Protein AF-A0A8S3CRB8-F1 (afdb_monomer_lite)

InterPro domains:
  IPR050851 mRNA Cap 2'-O-Ribose Methyltransferase [PTHR16121] (1-127)

Foldseek 3Di:
DVVLLVVQAPDKDKADDPVHQLQDPDIDIDGHHGDPPCPVVSVVLVVVQVVVQVVQVVPDPPGGDPDDDDPCVCVVPVVNVVRVVVVVVVSVVSNVVVVVVVVVCVVPVVDDDPCVVVVVVVVVVVD

Radius of gyration: 19.95 Å; chains: 1; bounding box: 41×30×53 Å

Sequence (127 aa):
LVYLMYRTFNQISIHKPVTSRPANFERYIICKGLREDFRDFVRAYMYEINVLQNKCNANSEDNDVQSIVPMHIVKGNENFYEYIRDSNNHLGEHQIRNLRKIHAFVSNATLRDNRQNEVRLKCLQLW

Structure (mmCIF, N/CA/C/O backbone):
data_AF-A0A8S3CRB8-F1
#
_entry.id   AF-A0A8S3CRB8-F1
#
loop_
_atom_site.group_PDB
_atom_site.id
_atom_site.type_symbol
_atom_site.label_atom_id
_atom_site.label_alt_id
_atom_site.label_comp_id
_atom_site.label_asym_id
_atom_site.label_entity_id
_atom_site.label_seq_id
_atom_site.pdbx_PDB_ins_code
_atom_site.Cartn_x
_atom_site.Cartn_y
_atom_site.Cartn_z
_atom_site.occupancy
_atom_site.B_iso_or_equiv
_atom_site.auth_seq_id
_atom_site.auth_comp_id
_atom_site.auth_asym_id
_atom_site.auth_atom_id
_atom_site.pdbx_PDB_model_num
ATOM 1 N N . LEU A 1 1 ? -3.705 -2.602 11.125 1.00 95.94 1 LEU A N 1
ATOM 2 C CA . LEU A 1 1 ? -3.453 -1.168 10.826 1.00 95.94 1 LEU A CA 1
ATOM 3 C C . LEU A 1 1 ? -4.356 -0.630 9.719 1.00 95.94 1 LEU A C 1
ATOM 5 O O . LEU A 1 1 ? -5.208 0.192 10.017 1.00 95.94 1 LEU A O 1
ATOM 9 N N . VAL A 1 2 ? -4.240 -1.113 8.475 1.00 97.81 2 VAL A N 1
ATOM 10 C CA . VAL A 1 2 ? -5.022 -0.591 7.328 1.00 97.81 2 VAL A CA 1
ATOM 11 C C . VAL A 1 2 ? -6.539 -0.643 7.556 1.00 97.81 2 VAL A C 1
ATOM 13 O O . VAL A 1 2 ? -7.232 0.306 7.214 1.00 97.81 2 VAL A O 1
ATOM 16 N N . TYR A 1 3 ? -7.055 -1.689 8.213 1.00 97.75 3 TYR A N 1
ATOM 17 C CA . TYR A 1 3 ? -8.476 -1.753 8.581 1.00 97.75 3 TYR A CA 1
ATOM 18 C C . TYR A 1 3 ? -8.900 -0.610 9.516 1.00 97.75 3 TYR A C 1
ATOM 20 O O . TYR A 1 3 ? -9.960 -0.029 9.327 1.00 97.75 3 TYR A O 1
ATOM 28 N N . LEU A 1 4 ? -8.060 -0.226 10.483 1.00 97.06 4 LEU A N 1
ATOM 29 C CA . LEU A 1 4 ? -8.345 0.925 11.347 1.00 97.06 4 LEU A CA 1
ATOM 30 C C . LEU A 1 4 ? -8.375 2.220 10.529 1.00 97.06 4 LEU A C 1
ATOM 32 O O . LEU A 1 4 ? -9.266 3.032 10.726 1.00 97.06 4 LEU A O 1
ATOM 36 N N . MET A 1 5 ? -7.479 2.381 9.549 1.00 97.19 5 MET A N 1
ATOM 37 C CA . MET A 1 5 ? -7.530 3.526 8.628 1.00 97.19 5 MET A CA 1
ATOM 38 C C . MET A 1 5 ? -8.824 3.530 7.804 1.00 97.19 5 MET A C 1
ATOM 40 O O . MET A 1 5 ? -9.477 4.561 7.701 1.00 97.19 5 MET A O 1
ATOM 44 N N . TYR A 1 6 ? -9.249 2.373 7.292 1.00 96.69 6 TYR A N 1
ATOM 45 C CA . TYR A 1 6 ? -10.533 2.220 6.600 1.00 96.69 6 TYR A CA 1
ATOM 46 C C . TYR A 1 6 ? -11.736 2.595 7.479 1.00 96.69 6 TYR A C 1
ATOM 48 O O . TYR A 1 6 ? -12.704 3.165 6.991 1.00 96.69 6 TYR A O 1
ATOM 56 N N . ARG A 1 7 ? -11.682 2.317 8.786 1.00 94.94 7 ARG A N 1
ATOM 57 C CA . ARG A 1 7 ? -12.747 2.705 9.725 1.00 94.94 7 ARG A CA 1
ATOM 58 C C . ARG A 1 7 ? -12.734 4.196 10.063 1.00 94.94 7 ARG A C 1
ATOM 60 O O . ARG A 1 7 ? -13.795 4.747 10.341 1.00 94.94 7 ARG A O 1
ATOM 67 N N . THR A 1 8 ? -11.567 4.829 10.011 1.00 96.75 8 THR A N 1
ATOM 68 C CA . THR A 1 8 ? -11.346 6.225 10.418 1.00 96.75 8 THR A CA 1
ATOM 69 C C . THR A 1 8 ? -11.527 7.234 9.280 1.00 96.75 8 THR A C 1
ATOM 71 O O . THR A 1 8 ? -11.774 8.407 9.543 1.00 96.75 8 THR A O 1
ATOM 74 N N . PHE A 1 9 ? -11.436 6.811 8.019 1.00 97.25 9 PHE A N 1
ATOM 75 C CA . PHE A 1 9 ? -11.586 7.680 6.847 1.00 97.25 9 PHE A CA 1
ATOM 76 C C . PHE A 1 9 ? -12.771 7.255 5.978 1.00 97.25 9 PHE A C 1
ATOM 78 O O . PHE A 1 9 ? -13.127 6.083 5.932 1.00 97.25 9 PHE A O 1
ATOM 85 N N . ASN A 1 10 ? -13.364 8.203 5.253 1.00 96.88 10 ASN A N 1
ATOM 86 C CA . ASN A 1 10 ? -14.467 7.931 4.328 1.00 96.88 10 ASN A CA 1
ATOM 87 C C . ASN A 1 10 ? -14.033 7.036 3.164 1.00 96.88 10 ASN A C 1
ATOM 89 O O . ASN A 1 10 ? -14.817 6.232 2.666 1.00 96.88 10 ASN A O 1
ATOM 93 N N . GLN A 1 11 ? -12.793 7.205 2.704 1.00 97.44 11 GLN A N 1
ATOM 94 C CA . GLN A 1 11 ? -12.220 6.429 1.612 1.00 97.44 11 GLN A CA 1
ATOM 95 C C . GLN A 1 11 ? -10.750 6.136 1.890 1.00 97.44 11 GLN A C 1
ATOM 97 O O . GLN A 1 11 ? -10.016 6.999 2.385 1.00 97.44 11 GLN A O 1
ATOM 102 N N . ILE A 1 12 ? -10.313 4.937 1.506 1.00 98.00 12 ILE A N 1
ATOM 103 C CA . ILE A 1 12 ? -8.896 4.592 1.438 1.00 98.00 12 ILE A CA 1
ATOM 104 C C . ILE A 1 12 ? -8.557 3.950 0.095 1.00 98.00 12 ILE A C 1
ATOM 106 O O . ILE A 1 12 ? -9.417 3.354 -0.552 1.00 98.00 12 ILE A O 1
ATOM 110 N N . SER A 1 13 ? -7.288 4.018 -0.290 1.00 98.12 13 SER A N 1
ATOM 111 C CA . SER A 1 13 ? -6.747 3.216 -1.385 1.00 98.12 13 SER A CA 1
ATOM 112 C C . SER A 1 13 ? -5.301 2.814 -1.124 1.00 98.12 13 SER A C 1
ATOM 114 O O . SER A 1 13 ? -4.556 3.572 -0.506 1.00 98.12 13 SER A O 1
ATOM 116 N N . ILE A 1 14 ? -4.887 1.661 -1.644 1.00 98.38 14 ILE A N 1
ATOM 117 C CA . ILE A 1 14 ? -3.488 1.237 -1.714 1.00 98.38 14 ILE A CA 1
ATOM 118 C C . ILE A 1 14 ? -2.960 1.543 -3.115 1.00 98.38 14 ILE A C 1
ATOM 120 O O . ILE A 1 14 ? -3.502 1.056 -4.107 1.00 98.38 14 ILE A O 1
ATOM 124 N N . HIS A 1 15 ? -1.900 2.342 -3.204 1.00 97.50 15 HIS A N 1
ATOM 125 C CA . HIS A 1 15 ? -1.355 2.812 -4.470 1.00 97.50 15 HIS A CA 1
ATOM 126 C C . HIS A 1 15 ? 0.171 2.723 -4.503 1.00 97.50 15 HIS A C 1
ATOM 128 O O . HIS A 1 15 ? 0.853 3.151 -3.575 1.00 97.50 15 HIS A O 1
ATOM 134 N N . LYS A 1 16 ? 0.725 2.199 -5.598 1.00 97.75 16 LYS A N 1
ATOM 135 C CA . LYS A 1 16 ? 2.159 2.255 -5.893 1.00 97.75 16 LYS A CA 1
ATOM 136 C C . LYS A 1 16 ? 2.360 3.165 -7.108 1.00 97.75 16 LYS A C 1
ATOM 138 O O . LYS A 1 16 ? 2.047 2.734 -8.218 1.00 97.75 16 LYS A O 1
ATOM 143 N N . PRO A 1 17 ? 2.839 4.407 -6.925 1.00 96.81 17 PRO A N 1
ATOM 144 C CA . PRO A 1 17 ? 3.049 5.315 -8.042 1.00 96.81 17 PRO A CA 1
ATOM 145 C C . PRO A 1 17 ? 4.213 4.835 -8.911 1.00 96.81 17 PRO A C 1
ATOM 147 O O . PRO A 1 17 ? 5.127 4.164 -8.431 1.00 96.81 17 PRO A O 1
ATOM 150 N N . VAL A 1 18 ? 4.218 5.231 -10.186 1.00 94.31 18 VAL A N 1
ATOM 151 C CA . VAL A 1 18 ? 5.264 4.846 -11.157 1.00 94.31 18 VAL A CA 1
ATOM 152 C C . VAL A 1 18 ? 6.661 5.375 -10.803 1.00 94.31 18 VAL A C 1
ATOM 154 O O . VAL A 1 18 ? 7.659 4.866 -11.304 1.00 94.31 18 VAL A O 1
ATOM 157 N N . THR A 1 19 ? 6.743 6.382 -9.932 1.00 95.00 19 THR A N 1
ATOM 158 C CA . THR A 1 19 ? 7.993 6.904 -9.356 1.00 95.00 19 THR A CA 1
ATOM 159 C C . THR A 1 19 ? 8.590 5.997 -8.285 1.00 95.00 19 THR A C 1
ATOM 161 O O . THR A 1 19 ? 9.786 6.085 -8.016 1.00 95.00 19 THR A O 1
ATOM 164 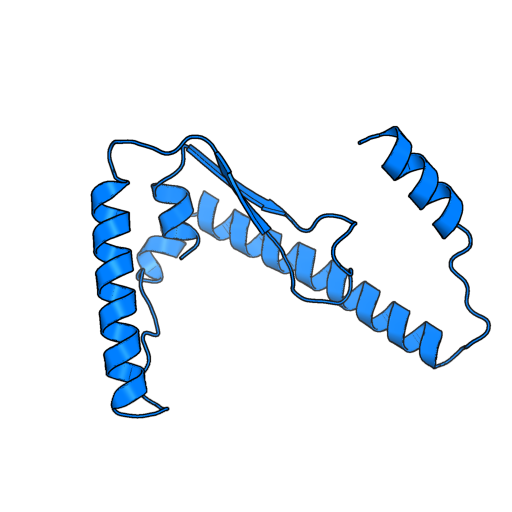N N . SER A 1 20 ? 7.798 5.098 -7.696 1.00 95.88 20 SER A N 1
ATOM 165 C CA . SER A 1 20 ? 8.293 4.067 -6.789 1.00 95.88 20 SER A CA 1
ATOM 166 C C . SER A 1 20 ? 8.881 2.908 -7.596 1.00 95.88 20 SER A C 1
ATOM 168 O O . SER A 1 20 ? 8.255 2.403 -8.530 1.00 95.88 20 SER A O 1
ATOM 170 N N . ARG A 1 21 ? 10.090 2.451 -7.239 1.00 95.75 21 ARG A N 1
ATOM 171 C CA . ARG A 1 21 ? 10.800 1.411 -8.006 1.00 95.75 21 ARG A CA 1
ATOM 172 C C . ARG A 1 21 ? 9.939 0.141 -8.123 1.00 95.75 21 ARG A C 1
ATOM 174 O O . ARG A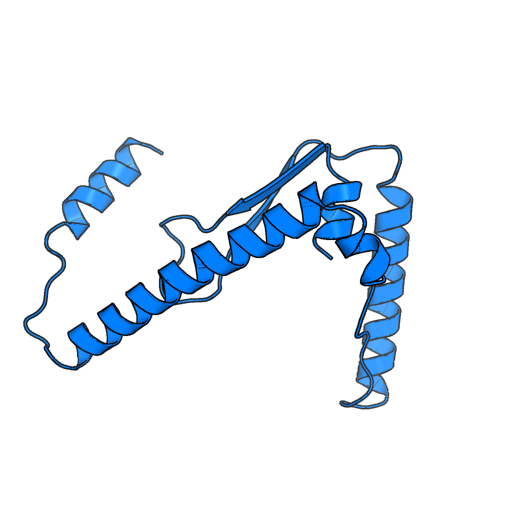 1 21 ? 9.487 -0.383 -7.106 1.00 95.75 21 ARG A O 1
ATOM 181 N N . PRO A 1 22 ? 9.750 -0.423 -9.327 1.00 94.31 22 PRO A N 1
ATOM 182 C CA . PRO A 1 22 ? 8.702 -1.417 -9.558 1.00 94.31 22 PRO A CA 1
ATOM 183 C C . PRO A 1 22 ? 9.018 -2.818 -9.003 1.00 94.31 22 PRO A C 1
ATOM 185 O O . PRO A 1 22 ? 8.123 -3.651 -8.900 1.00 94.31 22 PRO A O 1
ATOM 188 N N . ALA A 1 23 ? 10.275 -3.087 -8.636 1.00 95.12 23 ALA A N 1
ATOM 189 C CA . ALA A 1 23 ? 10.710 -4.365 -8.067 1.00 95.12 23 ALA A CA 1
ATOM 190 C C . ALA 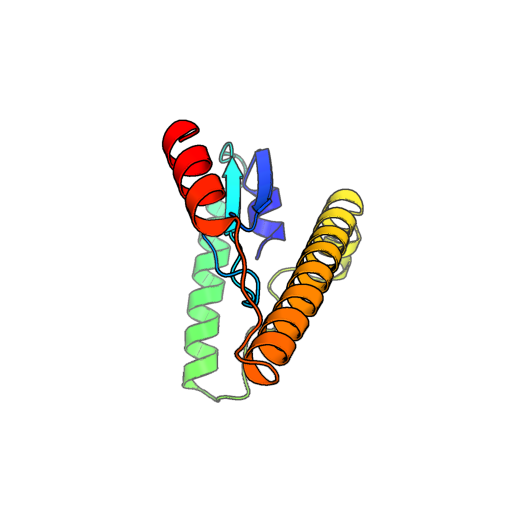A 1 23 ? 10.741 -4.396 -6.525 1.00 95.12 23 ALA A C 1
ATOM 192 O O . ALA A 1 23 ? 10.974 -5.457 -5.947 1.00 95.12 23 ALA A O 1
ATOM 193 N N . ASN A 1 24 ? 10.525 -3.261 -5.849 1.00 94.44 24 ASN A N 1
ATOM 194 C CA . ASN A 1 24 ? 10.459 -3.216 -4.386 1.00 94.44 24 ASN A CA 1
ATOM 195 C C . ASN A 1 24 ? 9.007 -3.353 -3.881 1.00 94.44 24 ASN A C 1
ATOM 197 O O . ASN A 1 24 ? 8.052 -3.263 -4.654 1.00 94.44 24 ASN A O 1
ATOM 201 N N . PHE A 1 25 ? 8.854 -3.536 -2.569 1.00 92.06 25 PHE A N 1
ATOM 202 C CA . PHE A 1 25 ? 7.553 -3.698 -1.905 1.00 92.06 25 PHE A CA 1
ATOM 203 C C . PHE A 1 25 ? 6.875 -2.377 -1.507 1.00 92.06 25 PHE A C 1
ATOM 205 O O . PHE A 1 25 ? 5.775 -2.397 -0.948 1.00 92.06 25 PHE A O 1
ATOM 212 N N . GLU A 1 26 ? 7.524 -1.237 -1.762 1.00 97.00 26 GLU A N 1
ATOM 213 C CA . GLU A 1 26 ? 7.026 0.076 -1.355 1.00 97.00 26 GLU A CA 1
ATOM 214 C C . GLU A 1 26 ? 5.688 0.374 -2.034 1.00 97.00 26 GLU A C 1
ATOM 216 O O . GLU A 1 26 ? 5.515 0.169 -3.240 1.00 97.00 26 GLU A O 1
ATOM 221 N N . ARG A 1 27 ? 4.740 0.852 -1.234 1.00 97.06 27 ARG A N 1
ATOM 222 C CA . ARG A 1 27 ? 3.408 1.283 -1.644 1.00 97.06 27 ARG A CA 1
ATOM 223 C C . ARG A 1 27 ? 2.887 2.281 -0.617 1.00 97.06 27 ARG A C 1
ATOM 225 O O . ARG A 1 27 ? 3.345 2.298 0.523 1.00 97.06 27 ARG A O 1
ATOM 232 N N . TYR A 1 28 ? 1.890 3.052 -1.007 1.00 98.19 28 TYR A N 1
ATOM 233 C CA . TYR A 1 28 ? 1.290 4.095 -0.194 1.00 98.19 28 TYR A CA 1
ATOM 234 C C . TYR A 1 28 ? -0.155 3.738 0.119 1.00 98.19 28 TYR A C 1
ATOM 236 O O . TYR A 1 28 ? -0.886 3.246 -0.740 1.00 98.19 28 TYR A O 1
ATOM 244 N N . ILE A 1 29 ? -0.572 4.011 1.349 1.00 98.25 29 ILE A N 1
ATOM 245 C CA . ILE A 1 29 ? -1.987 4.141 1.674 1.00 98.25 29 ILE A CA 1
ATOM 246 C C . ILE A 1 29 ? -2.375 5.608 1.488 1.00 98.25 29 ILE A C 1
ATOM 248 O O . ILE A 1 29 ? -1.688 6.505 1.969 1.00 98.25 29 ILE A O 1
ATOM 252 N N . ILE A 1 30 ? -3.468 5.848 0.778 1.00 98.44 30 ILE A N 1
ATOM 253 C CA . ILE A 1 30 ? -4.067 7.170 0.6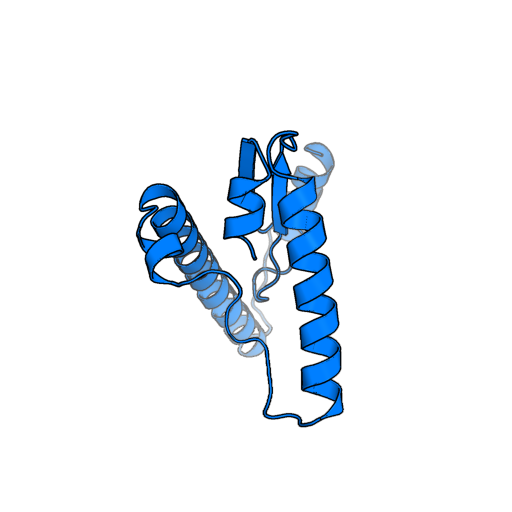14 1.00 98.44 30 ILE A CA 1
ATOM 254 C C . ILE A 1 30 ? -5.374 7.146 1.389 1.00 98.44 30 ILE A C 1
ATOM 256 O O . ILE A 1 30 ? -6.192 6.255 1.174 1.00 98.44 30 ILE A O 1
ATOM 260 N N . CYS A 1 31 ? -5.562 8.115 2.277 1.00 98.12 31 CYS A N 1
ATOM 261 C CA . CYS A 1 31 ? -6.739 8.237 3.127 1.00 98.12 31 CYS A CA 1
ATOM 262 C C . CYS A 1 31 ? -7.424 9.577 2.849 1.00 98.12 31 CYS A C 1
ATOM 264 O O . CYS A 1 31 ? -6.764 10.616 2.847 1.00 98.12 31 CYS A O 1
ATOM 266 N N . LYS A 1 32 ? -8.740 9.573 2.619 1.00 98.19 32 LYS A N 1
ATOM 267 C CA . LYS A 1 32 ? -9.511 10.775 2.274 1.00 98.19 32 LYS A CA 1
ATOM 268 C C . LYS A 1 32 ? -10.740 10.920 3.164 1.00 98.19 32 LYS A C 1
ATOM 270 O O . LYS A 1 32 ? -11.508 9.975 3.329 1.00 98.19 32 LYS A O 1
ATOM 275 N N . GLY A 1 33 ? -10.936 12.134 3.681 1.00 97.56 33 GLY A N 1
ATOM 276 C CA . GLY A 1 33 ? -12.078 12.503 4.521 1.00 97.56 33 GLY A CA 1
ATOM 277 C C . GLY A 1 33 ? -12.014 11.838 5.891 1.00 97.56 33 GLY A C 1
ATOM 278 O O . GLY A 1 33 ? -12.660 10.818 6.102 1.00 97.56 33 GLY A O 1
ATOM 279 N N . LEU A 1 34 ? -11.208 12.394 6.800 1.00 97.19 34 LEU A N 1
ATOM 280 C CA . LEU A 1 34 ? -11.147 11.935 8.188 1.00 97.19 34 LEU A CA 1
ATOM 281 C C . LEU A 1 34 ? -12.531 12.067 8.836 1.00 97.19 34 LEU A C 1
ATOM 283 O O . LEU A 1 34 ? -13.177 13.104 8.698 1.00 97.19 34 LEU A O 1
ATOM 287 N N . ARG A 1 35 ? -12.971 11.023 9.535 1.00 94.88 35 ARG A N 1
ATOM 288 C CA . ARG A 1 35 ? -14.261 10.999 10.219 1.00 94.88 35 ARG A CA 1
ATOM 289 C C . ARG A 1 35 ? -14.136 11.471 11.663 1.00 94.88 35 ARG A C 1
ATOM 291 O O . ARG A 1 35 ? -13.214 11.072 12.370 1.00 94.88 35 ARG A O 1
ATOM 298 N N . GLU A 1 36 ? -15.096 12.263 12.125 1.00 92.75 36 GLU A N 1
ATOM 299 C CA . GLU A 1 36 ? -15.125 12.759 13.508 1.00 92.75 36 GLU A CA 1
ATOM 300 C C . GLU A 1 36 ? -15.521 11.669 14.517 1.00 92.75 36 GLU A C 1
ATOM 302 O O . GLU A 1 36 ? -14.984 11.614 15.618 1.00 92.75 36 GLU A O 1
ATOM 307 N N . ASP A 1 37 ? -16.406 10.752 14.123 1.00 82.44 37 ASP A N 1
ATOM 308 C CA . ASP A 1 37 ? -17.100 9.813 15.014 1.00 82.44 37 ASP A CA 1
ATOM 309 C C . ASP A 1 37 ? -16.220 8.686 15.592 1.00 82.44 37 ASP A C 1
ATOM 311 O O . ASP A 1 37 ? -16.633 8.008 16.530 1.00 82.44 37 ASP A O 1
ATOM 315 N N . PHE A 1 38 ? -14.988 8.504 15.098 1.00 82.00 38 PHE A N 1
ATOM 316 C CA . PHE A 1 38 ? -14.087 7.436 15.567 1.00 82.00 38 PHE A CA 1
ATOM 317 C C . PHE A 1 38 ? -12.608 7.825 15.681 1.00 82.00 38 PHE A C 1
ATOM 319 O O . PHE A 1 38 ? -11.810 7.034 16.196 1.00 82.00 38 PHE A O 1
ATOM 326 N N . ARG A 1 39 ? -12.211 9.024 15.230 1.00 90.06 39 ARG A N 1
ATOM 327 C CA . ARG A 1 39 ? -10.788 9.400 15.155 1.00 90.06 39 ARG A CA 1
ATOM 328 C C . ARG A 1 39 ? -10.093 9.379 16.512 1.00 90.06 39 ARG A C 1
ATOM 330 O O . ARG A 1 39 ? -8.967 8.900 16.602 1.00 90.06 39 ARG A O 1
ATOM 337 N N . ASP A 1 40 ? -10.758 9.861 17.561 1.00 94.12 40 ASP A N 1
ATOM 338 C CA . ASP A 1 40 ? -10.128 10.036 18.870 1.00 94.12 40 ASP A CA 1
ATOM 339 C C . ASP A 1 40 ? -9.929 8.690 19.573 1.00 94.12 40 ASP A C 1
ATOM 341 O O . ASP A 1 40 ? -8.861 8.451 20.137 1.00 94.12 40 ASP A O 1
ATOM 345 N N . PHE A 1 41 ? -10.896 7.774 19.445 1.00 94.81 41 PHE A N 1
ATOM 346 C CA . PHE A 1 41 ? -10.775 6.401 19.940 1.00 94.81 41 PHE A CA 1
ATOM 347 C C . PHE A 1 41 ? -9.663 5.635 19.225 1.00 94.81 41 PHE A C 1
ATOM 349 O O . PHE A 1 41 ? -8.829 5.013 19.879 1.00 94.81 41 PHE A O 1
ATOM 356 N N . VAL A 1 42 ? -9.608 5.703 17.889 1.00 96.00 42 VAL A N 1
ATOM 357 C CA . VAL A 1 42 ? -8.552 5.025 17.123 1.00 96.00 42 VAL A CA 1
ATOM 358 C C . VAL A 1 42 ? -7.185 5.638 17.423 1.00 96.00 42 VAL A C 1
ATOM 360 O O . VAL A 1 42 ? -6.219 4.896 17.571 1.00 96.00 42 VAL A O 1
ATOM 363 N N . ARG A 1 43 ? -7.089 6.965 17.583 1.00 96.25 43 ARG A N 1
ATOM 364 C CA . ARG A 1 43 ? -5.851 7.644 17.998 1.00 96.25 43 ARG A CA 1
ATOM 365 C C . ARG A 1 43 ? -5.375 7.154 19.365 1.00 96.25 43 ARG A C 1
ATOM 367 O O . ARG A 1 43 ? -4.210 6.790 19.487 1.00 96.25 43 ARG A O 1
ATOM 374 N N . ALA A 1 44 ? -6.257 7.135 20.365 1.00 97.62 44 ALA A N 1
ATOM 375 C CA . ALA A 1 44 ? -5.921 6.667 21.708 1.00 97.62 44 ALA A CA 1
ATOM 376 C C . ALA A 1 44 ? -5.504 5.188 21.696 1.00 97.62 44 ALA A C 1
ATOM 378 O O . ALA A 1 44 ? -4.458 4.839 22.229 1.00 97.62 44 ALA A O 1
ATOM 379 N N . TYR A 1 45 ? -6.254 4.331 20.999 1.00 97.56 45 TYR A N 1
ATOM 380 C CA . TYR A 1 45 ? -5.910 2.917 20.854 1.00 97.56 45 TYR A CA 1
ATOM 381 C C . TYR A 1 45 ? -4.536 2.712 20.201 1.00 97.56 45 TYR A C 1
ATOM 383 O O . TYR A 1 45 ? -3.715 1.946 20.696 1.00 97.56 45 TYR A O 1
ATOM 391 N N . MET A 1 46 ? -4.250 3.434 19.115 1.00 97.12 46 MET A N 1
ATOM 392 C CA . MET A 1 46 ? -2.955 3.379 18.431 1.00 97.12 46 MET A CA 1
ATOM 393 C C . MET A 1 46 ? -1.798 3.860 19.316 1.00 97.12 46 MET A C 1
ATOM 395 O O . MET A 1 46 ? -0.700 3.310 19.228 1.00 97.12 46 MET A O 1
ATOM 399 N N . TYR A 1 47 ? -2.041 4.852 20.178 1.00 97.88 47 TYR A N 1
ATOM 400 C CA . TYR A 1 47 ? -1.068 5.297 21.173 1.00 97.88 47 TYR A CA 1
ATOM 401 C C . TYR A 1 47 ? -0.752 4.184 22.182 1.00 97.88 47 TYR A C 1
ATOM 403 O O . TYR A 1 47 ? 0.418 3.859 22.382 1.00 97.88 47 TYR A O 1
ATOM 411 N N . GLU A 1 48 ? -1.777 3.539 22.745 1.00 97.88 48 GLU A N 1
ATOM 412 C CA . GLU A 1 48 ? -1.602 2.437 23.700 1.00 97.88 48 GLU A CA 1
ATOM 413 C C . GLU A 1 48 ? -0.881 1.232 23.084 1.00 97.88 48 GLU A C 1
ATOM 415 O O . GLU A 1 48 ? 0.016 0.664 23.705 1.00 97.88 48 GLU A O 1
ATOM 420 N N . ILE A 1 49 ? -1.200 0.874 21.835 1.00 96.94 49 ILE A N 1
ATOM 421 C CA . ILE A 1 49 ? -0.482 -0.180 21.102 1.00 96.94 49 ILE A CA 1
ATOM 422 C C . ILE A 1 49 ? 1.005 0.155 20.960 1.00 96.94 49 ILE A C 1
ATOM 424 O O . ILE A 1 49 ? 1.843 -0.721 21.148 1.00 96.94 49 ILE A O 1
ATOM 428 N N . ASN A 1 50 ? 1.352 1.408 20.666 1.00 96.69 50 ASN A N 1
ATOM 429 C CA . ASN A 1 50 ? 2.750 1.824 20.564 1.00 96.69 50 ASN A CA 1
ATOM 430 C C . ASN A 1 50 ? 3.475 1.753 21.921 1.00 96.69 50 ASN A C 1
ATOM 432 O O . ASN A 1 50 ? 4.618 1.306 21.997 1.00 96.69 50 ASN A O 1
ATOM 436 N N . VAL A 1 51 ? 2.806 2.148 23.009 1.00 96.50 51 VAL A N 1
ATOM 437 C CA . VAL A 1 51 ? 3.341 1.990 24.372 1.00 96.50 51 VAL A CA 1
ATOM 438 C C . VAL A 1 51 ? 3.555 0.511 24.705 1.00 96.50 51 VAL A C 1
ATOM 440 O O . VAL A 1 51 ? 4.598 0.154 25.254 1.00 96.50 51 VAL A O 1
ATOM 443 N N . LEU A 1 52 ? 2.596 -0.351 24.361 1.00 94.75 52 LEU A N 1
ATOM 444 C CA . LEU A 1 52 ? 2.696 -1.796 24.559 1.00 94.75 52 LEU A CA 1
ATOM 445 C C . LEU A 1 52 ? 3.860 -2.392 23.760 1.00 94.75 52 LEU A C 1
ATOM 447 O O . LEU A 1 52 ? 4.667 -3.116 24.334 1.00 94.75 52 LEU A O 1
ATOM 451 N N . GLN A 1 53 ? 3.997 -2.026 22.485 1.00 93.69 53 GLN A N 1
ATOM 452 C CA . GLN A 1 53 ? 5.097 -2.460 21.626 1.00 93.69 53 GLN A CA 1
ATOM 453 C C . GLN A 1 53 ? 6.463 -2.123 22.233 1.00 93.69 53 GLN A C 1
ATOM 455 O O . GLN A 1 53 ? 7.344 -2.976 22.300 1.00 93.69 53 GLN A O 1
ATOM 460 N N . ASN A 1 54 ? 6.633 -0.895 22.731 1.00 93.38 54 ASN A N 1
ATOM 461 C CA . ASN A 1 54 ? 7.883 -0.480 23.368 1.00 93.38 54 ASN A CA 1
ATOM 462 C C . ASN A 1 54 ? 8.204 -1.315 24.615 1.00 93.38 54 ASN A C 1
ATOM 464 O O . ASN A 1 54 ? 9.362 -1.653 24.846 1.00 93.38 54 ASN A O 1
ATOM 468 N N . LYS A 1 55 ? 7.187 -1.678 25.410 1.00 92.06 55 LYS A N 1
ATOM 469 C CA . LYS A 1 55 ? 7.360 -2.563 26.573 1.00 92.06 55 LYS A CA 1
ATOM 470 C C . LYS A 1 55 ? 7.726 -3.987 26.155 1.00 92.06 55 LYS A C 1
ATOM 472 O O . LYS A 1 55 ? 8.575 -4.595 26.795 1.00 92.06 55 LYS A O 1
ATOM 477 N N . CYS A 1 56 ? 7.095 -4.511 25.107 1.00 89.50 56 CYS A N 1
ATOM 478 C CA . CYS A 1 56 ? 7.404 -5.820 24.536 1.00 89.50 56 CYS A CA 1
ATOM 479 C C . CYS A 1 56 ? 8.877 -5.893 24.098 1.00 89.50 56 CYS A C 1
ATOM 481 O O . CYS A 1 56 ? 9.623 -6.714 24.632 1.00 89.50 56 CYS A O 1
ATOM 483 N N . ASN A 1 57 ? 9.315 -4.931 23.279 1.00 86.88 57 ASN A N 1
ATOM 484 C CA . ASN A 1 57 ? 10.687 -4.842 22.772 1.00 86.88 57 ASN A CA 1
ATOM 485 C C . ASN A 1 57 ? 11.743 -4.695 23.882 1.00 86.88 57 ASN A C 1
ATOM 487 O O . ASN A 1 57 ? 12.863 -5.170 23.732 1.00 86.88 57 ASN A O 1
ATOM 491 N N . ALA A 1 58 ? 11.414 -4.019 24.988 1.00 87.75 58 ALA A N 1
ATOM 492 C CA . ALA A 1 58 ? 12.342 -3.841 26.106 1.00 87.75 58 ALA A CA 1
ATOM 493 C C . ALA A 1 58 ? 12.581 -5.131 26.912 1.00 87.75 58 ALA A C 1
ATOM 495 O O . ALA A 1 58 ? 13.595 -5.240 27.596 1.00 87.75 58 ALA A O 1
ATOM 496 N N . ASN A 1 59 ? 11.647 -6.087 26.858 1.00 79.25 59 ASN A N 1
ATOM 497 C CA . ASN A 1 59 ? 11.668 -7.283 27.699 1.00 79.25 59 ASN A CA 1
ATOM 498 C C . ASN A 1 59 ? 12.218 -8.525 26.979 1.00 79.25 59 ASN A C 1
ATOM 500 O O . ASN A 1 59 ? 12.763 -9.406 27.640 1.00 79.25 59 ASN A O 1
ATOM 504 N N . SER A 1 60 ? 12.039 -8.637 25.659 1.00 82.56 60 SER A N 1
ATOM 505 C CA . SER A 1 60 ? 12.521 -9.763 24.846 1.00 82.56 60 SER A CA 1
ATOM 506 C C . SER A 1 60 ? 12.343 -9.462 23.355 1.00 82.56 60 SER A C 1
ATOM 508 O O . SER A 1 60 ? 11.377 -8.802 22.982 1.00 82.56 60 SER A O 1
ATOM 510 N N . GLU A 1 61 ? 13.221 -9.998 22.504 1.00 77.94 61 GLU A N 1
ATOM 511 C CA . GLU A 1 61 ? 13.050 -9.954 21.042 1.00 77.94 61 GLU A CA 1
ATOM 512 C C . GLU A 1 61 ? 11.873 -10.820 20.551 1.00 77.94 61 GLU A C 1
ATOM 514 O O . GLU A 1 61 ? 11.304 -10.535 19.501 1.00 77.94 61 GLU A O 1
ATOM 519 N N . ASP A 1 62 ? 11.466 -11.834 21.323 1.00 82.31 62 ASP A N 1
ATOM 520 C CA . ASP A 1 62 ? 10.415 -12.787 20.934 1.00 82.31 62 ASP A CA 1
ATOM 521 C C . ASP A 1 62 ? 9.003 -12.349 21.361 1.00 82.31 62 ASP A C 1
ATOM 523 O O . ASP A 1 62 ? 8.006 -12.981 20.999 1.00 82.31 62 ASP A O 1
ATOM 527 N N . ASN A 1 63 ? 8.890 -11.281 22.156 1.00 87.88 63 ASN A N 1
ATOM 528 C CA . ASN A 1 63 ? 7.606 -10.760 22.610 1.00 87.88 63 ASN A CA 1
ATOM 529 C C . ASN A 1 63 ? 7.211 -9.552 21.755 1.00 87.88 63 ASN A C 1
ATOM 531 O O . ASN A 1 63 ? 7.903 -8.541 21.765 1.00 87.88 63 ASN A O 1
ATOM 535 N N . ASP A 1 64 ? 6.090 -9.646 21.038 1.00 91.69 64 ASP A N 1
ATOM 536 C CA . ASP A 1 64 ? 5.683 -8.654 20.037 1.00 91.69 64 ASP A CA 1
ATOM 537 C C . ASP A 1 64 ? 4.148 -8.591 19.879 1.00 91.69 64 ASP A C 1
ATOM 539 O O . ASP A 1 64 ? 3.433 -9.576 20.099 1.00 91.69 64 ASP A O 1
ATOM 543 N N . VAL A 1 65 ? 3.615 -7.430 19.484 1.00 93.06 65 VAL A N 1
ATOM 544 C CA . VAL A 1 65 ? 2.180 -7.220 19.255 1.00 93.06 65 VAL A CA 1
ATOM 545 C C . VAL A 1 65 ? 1.783 -7.786 17.888 1.00 93.06 65 VAL A C 1
ATOM 547 O O . VAL A 1 65 ? 1.707 -7.088 16.878 1.00 93.06 65 VAL A O 1
ATOM 550 N N . GLN A 1 66 ? 1.435 -9.072 17.868 1.00 93.25 66 GLN A N 1
ATOM 551 C CA . GLN A 1 66 ? 1.113 -9.807 16.634 1.00 93.25 66 GLN A CA 1
ATOM 552 C C . GLN A 1 66 ? -0.198 -9.384 15.949 1.00 93.25 66 GLN A C 1
ATOM 554 O O . GLN A 1 66 ? -0.407 -9.634 14.760 1.00 93.25 66 GLN A O 1
ATOM 559 N N . SER A 1 67 ? -1.136 -8.778 16.682 1.00 95.06 67 SER A N 1
ATOM 560 C CA . SER A 1 67 ? -2.441 -8.403 16.135 1.00 95.06 67 SER A CA 1
ATOM 561 C C . SER A 1 67 ? -3.083 -7.264 16.915 1.00 95.06 67 SER A C 1
ATOM 563 O O . SER A 1 67 ? -3.165 -7.299 18.138 1.00 95.06 67 SER A O 1
ATOM 565 N N . ILE A 1 68 ? -3.625 -6.293 16.179 1.00 97.12 68 ILE A N 1
ATOM 566 C CA . ILE A 1 68 ? -4.356 -5.134 16.726 1.00 97.12 68 ILE A CA 1
ATOM 567 C C . ILE A 1 68 ? -5.814 -5.071 16.249 1.00 97.12 68 ILE A C 1
ATOM 569 O O . ILE A 1 68 ? -6.564 -4.166 16.593 1.00 97.12 68 ILE A O 1
ATOM 573 N N . VAL A 1 69 ? -6.216 -6.005 15.384 1.00 97.38 69 VAL A N 1
ATOM 574 C CA . VAL A 1 69 ? -7.608 -6.217 14.976 1.00 97.38 69 VAL A CA 1
ATOM 575 C C . VAL A 1 69 ? -7.782 -7.721 14.782 1.00 97.38 69 VAL A C 1
ATOM 577 O O . VAL A 1 69 ? -7.047 -8.294 13.975 1.00 97.38 69 VAL A O 1
ATOM 580 N N . PRO A 1 70 ? -8.736 -8.377 15.463 1.00 97.69 70 PRO A N 1
ATOM 581 C CA . PRO A 1 70 ? -8.961 -9.805 15.286 1.00 97.69 70 PRO A CA 1
ATOM 582 C C . PRO A 1 70 ? -9.259 -10.165 13.826 1.00 97.69 70 PRO A C 1
ATOM 584 O O . PRO A 1 70 ? -10.062 -9.509 13.161 1.00 97.69 70 PRO A O 1
ATOM 587 N N . MET A 1 71 ? -8.658 -11.251 13.333 1.00 96.69 71 MET A N 1
ATOM 588 C CA . MET A 1 71 ? -8.777 -11.655 11.925 1.00 96.69 71 MET A CA 1
ATOM 589 C C . MET A 1 71 ? -10.230 -11.904 11.491 1.00 96.69 71 MET A C 1
ATOM 591 O O . MET A 1 71 ? -10.591 -11.585 10.362 1.00 96.69 71 MET A O 1
ATOM 595 N N . HIS A 1 72 ? -11.080 -12.429 12.380 1.00 97.94 72 HIS A N 1
ATOM 596 C CA . HIS A 1 72 ? -12.496 -12.653 12.074 1.00 97.94 72 HIS A CA 1
ATOM 597 C C . HIS A 1 72 ? -13.266 -11.340 11.842 1.00 97.94 72 HIS A C 1
ATOM 599 O O . HIS A 1 72 ? -14.164 -11.315 11.010 1.00 97.94 72 HIS A O 1
ATOM 605 N N . ILE A 1 73 ? -12.881 -10.235 12.497 1.00 98.06 73 ILE A N 1
ATOM 606 C CA . ILE A 1 73 ? -13.471 -8.906 12.259 1.00 98.06 73 ILE A CA 1
ATOM 607 C C . ILE A 1 73 ? -13.058 -8.374 10.887 1.00 98.06 73 ILE A C 1
ATOM 609 O O . ILE A 1 73 ? -13.882 -7.814 10.170 1.00 98.06 73 ILE A O 1
ATOM 613 N N . VAL A 1 74 ? -11.786 -8.554 10.511 1.00 97.75 74 VAL A N 1
ATOM 614 C CA . VAL A 1 74 ? -11.285 -8.122 9.198 1.00 97.75 74 VAL A CA 1
ATOM 615 C C . VAL A 1 74 ? -11.949 -8.924 8.079 1.00 97.75 74 VAL A C 1
ATOM 617 O O . VAL A 1 74 ? -12.451 -8.331 7.132 1.00 97.75 74 VAL A O 1
ATOM 620 N N . LYS A 1 75 ? -11.985 -10.257 8.204 1.00 97.62 75 LYS A N 1
ATOM 621 C CA . LYS A 1 75 ? -12.610 -11.155 7.220 1.00 97.62 75 LYS A CA 1
ATOM 622 C C . LYS A 1 75 ? -14.130 -11.013 7.155 1.00 97.62 75 LYS A C 1
ATOM 624 O O . LYS A 1 75 ? -14.694 -11.226 6.093 1.00 97.62 75 LYS A O 1
ATOM 629 N N . GLY A 1 76 ? -14.777 -10.636 8.259 1.00 98.31 76 GLY A N 1
ATOM 630 C CA . GLY A 1 76 ? -16.216 -10.373 8.295 1.00 98.31 76 GLY A CA 1
ATOM 631 C C . GLY A 1 76 ? -16.641 -9.138 7.492 1.00 98.31 76 GLY A C 1
ATOM 632 O O . GLY A 1 76 ? -17.824 -8.973 7.221 1.00 98.31 76 GLY A O 1
ATOM 633 N N . ASN A 1 77 ? -15.701 -8.271 7.096 1.00 98.00 77 ASN A N 1
ATOM 634 C CA . ASN A 1 77 ? -15.945 -7.228 6.105 1.00 98.00 77 ASN A CA 1
ATOM 635 C C . ASN A 1 77 ? -15.396 -7.683 4.746 1.00 98.00 77 ASN A C 1
ATOM 637 O O . ASN A 1 77 ? -14.239 -7.418 4.416 1.00 98.00 77 ASN A O 1
ATOM 641 N N . GLU A 1 78 ? -16.235 -8.375 3.974 1.00 98.00 78 GLU A N 1
ATOM 642 C CA . GLU A 1 78 ? -15.854 -8.982 2.692 1.00 98.00 78 GLU A CA 1
ATOM 643 C C . GLU A 1 78 ? -15.294 -7.943 1.715 1.00 98.00 78 GLU A C 1
ATOM 645 O O . GLU A 1 78 ? -14.171 -8.100 1.246 1.00 98.00 78 GLU A O 1
ATOM 650 N N . ASN A 1 79 ? -15.987 -6.816 1.521 1.00 97.81 79 ASN A N 1
ATOM 651 C CA . ASN A 1 79 ? -15.545 -5.746 0.618 1.00 97.81 79 ASN A CA 1
ATOM 652 C C . ASN A 1 79 ? -14.123 -5.249 0.932 1.00 97.81 79 ASN A C 1
ATOM 654 O O . ASN A 1 79 ? -13.296 -5.086 0.034 1.00 97.81 79 ASN A O 1
ATOM 658 N N . PHE A 1 80 ? -13.821 -4.998 2.210 1.00 98.25 80 PHE A N 1
ATOM 659 C CA . PHE A 1 80 ? -12.480 -4.587 2.622 1.00 98.25 80 PHE A CA 1
ATOM 660 C C . PHE A 1 80 ? -11.463 -5.715 2.421 1.00 98.25 80 PHE A C 1
ATOM 662 O O . PHE A 1 80 ? -10.361 -5.479 1.921 1.00 98.25 80 PHE A O 1
ATOM 669 N N . TYR A 1 81 ? -11.811 -6.932 2.838 1.00 98.44 81 TYR A N 1
ATOM 670 C CA . TYR A 1 81 ? -10.906 -8.072 2.783 1.00 98.44 81 TYR A CA 1
ATOM 671 C C . TYR A 1 81 ? -10.518 -8.421 1.343 1.00 98.44 81 TYR A C 1
ATOM 673 O O . TYR A 1 81 ? -9.331 -8.585 1.051 1.00 98.44 81 TYR A O 1
ATOM 681 N N . GLU A 1 82 ? -11.495 -8.470 0.440 1.00 98.50 82 GLU A N 1
ATOM 682 C CA . GLU A 1 82 ? -11.286 -8.725 -0.983 1.00 98.50 82 GLU A CA 1
ATOM 683 C C . GLU A 1 82 ? -10.447 -7.630 -1.630 1.00 98.50 82 GLU A C 1
ATOM 685 O O . GLU A 1 82 ? -9.453 -7.938 -2.283 1.00 98.50 82 GLU A O 1
ATOM 690 N N . TYR A 1 83 ? -10.742 -6.356 -1.350 1.00 98.56 83 TYR A N 1
ATOM 691 C CA . TYR A 1 83 ? -9.937 -5.242 -1.849 1.00 98.56 83 TYR A CA 1
ATOM 692 C C . TYR A 1 83 ? -8.452 -5.375 -1.473 1.00 98.56 83 TYR A C 1
ATOM 694 O O . TYR A 1 83 ? -7.565 -5.201 -2.314 1.00 98.56 83 TYR A O 1
ATOM 702 N N . ILE A 1 84 ? -8.155 -5.706 -0.212 1.00 98.38 84 ILE A N 1
ATOM 703 C CA . ILE A 1 84 ? -6.772 -5.879 0.252 1.00 98.38 84 ILE A CA 1
ATOM 704 C C . ILE A 1 84 ? -6.123 -7.118 -0.368 1.00 98.38 84 ILE A C 1
ATOM 706 O O . ILE A 1 84 ? -4.961 -7.048 -0.780 1.00 98.38 84 ILE A O 1
ATOM 710 N N . ARG A 1 85 ? -6.848 -8.240 -0.451 1.00 98.50 85 ARG A N 1
ATOM 711 C CA . ARG A 1 85 ? -6.377 -9.473 -1.100 1.00 98.50 85 ARG A CA 1
ATOM 712 C C . ARG A 1 85 ? -5.991 -9.199 -2.551 1.00 98.50 85 ARG A C 1
ATOM 714 O O . ARG A 1 85 ? -4.873 -9.511 -2.958 1.00 98.50 85 ARG A O 1
ATOM 721 N N . ASP A 1 86 ? -6.881 -8.568 -3.300 1.00 98.56 86 ASP A N 1
ATOM 722 C CA . ASP A 1 86 ? -6.709 -8.346 -4.729 1.00 98.56 86 ASP A CA 1
ATOM 723 C C . ASP A 1 86 ? -5.619 -7.296 -4.990 1.00 98.56 86 ASP A C 1
ATOM 725 O O . ASP A 1 86 ? -4.774 -7.485 -5.867 1.00 98.56 86 ASP A O 1
ATOM 729 N N . SER A 1 87 ? -5.533 -6.249 -4.157 1.00 98.12 87 SER A N 1
ATOM 730 C CA . SER A 1 87 ? -4.424 -5.286 -4.186 1.00 98.12 87 SER A CA 1
ATOM 731 C C . SER A 1 87 ? -3.068 -5.956 -3.929 1.00 98.12 87 SER A C 1
ATOM 733 O O . SER A 1 87 ? -2.101 -5.689 -4.648 1.00 98.12 87 SER A O 1
ATOM 735 N N . ASN A 1 88 ? -2.983 -6.854 -2.942 1.00 98.25 88 ASN A N 1
ATOM 736 C CA . ASN A 1 88 ? -1.759 -7.601 -2.652 1.00 98.25 88 ASN A CA 1
ATOM 737 C C . ASN A 1 88 ? -1.354 -8.507 -3.816 1.00 98.25 88 ASN A C 1
ATOM 739 O O . ASN A 1 88 ? -0.186 -8.491 -4.207 1.00 98.25 88 ASN A O 1
ATOM 743 N N . ASN A 1 89 ? -2.305 -9.248 -4.386 1.00 98.44 89 ASN A N 1
ATOM 744 C CA . ASN A 1 89 ? -2.048 -10.146 -5.510 1.00 98.44 89 ASN A CA 1
ATOM 745 C C . ASN A 1 89 ? -1.572 -9.366 -6.740 1.00 98.44 89 ASN A C 1
ATOM 747 O O . ASN A 1 89 ? -0.520 -9.673 -7.299 1.00 98.44 89 ASN A O 1
ATOM 751 N N . HIS A 1 90 ? -2.278 -8.292 -7.101 1.00 97.75 90 HIS A N 1
ATOM 752 C CA . HIS A 1 90 ? -1.924 -7.457 -8.244 1.00 97.75 90 HIS A CA 1
ATOM 753 C C . HIS A 1 90 ? -0.516 -6.851 -8.118 1.00 97.75 90 HIS A C 1
ATOM 755 O O . HIS A 1 90 ? 0.286 -6.903 -9.058 1.00 97.75 90 HIS A O 1
ATOM 761 N N . LEU A 1 91 ? -0.186 -6.292 -6.947 1.00 97.50 91 LEU A N 1
ATOM 762 C CA . LEU A 1 91 ? 1.139 -5.723 -6.691 1.00 97.50 91 LEU A CA 1
ATOM 763 C C . LEU A 1 91 ? 2.229 -6.802 -6.677 1.00 97.50 91 LEU A C 1
ATOM 765 O O . LEU A 1 91 ? 3.303 -6.580 -7.238 1.00 97.50 91 LEU A O 1
ATOM 769 N N . GLY A 1 92 ? 1.949 -7.972 -6.096 1.00 97.75 92 GLY A N 1
ATOM 770 C CA . GLY A 1 92 ? 2.873 -9.105 -6.070 1.00 97.75 92 GLY A CA 1
ATOM 771 C C . GLY A 1 92 ? 3.213 -9.611 -7.471 1.00 97.75 92 GLY A C 1
ATOM 772 O O . GLY A 1 92 ? 4.386 -9.757 -7.815 1.00 97.75 92 GLY A O 1
ATOM 773 N N . GLU A 1 93 ? 2.212 -9.789 -8.332 1.00 98.19 93 GLU A N 1
ATOM 774 C CA . GLU A 1 93 ? 2.429 -10.164 -9.732 1.00 98.19 93 GLU A CA 1
ATOM 775 C C . GLU A 1 93 ? 3.271 -9.132 -10.489 1.00 98.19 93 GLU A C 1
ATOM 777 O O . GLU A 1 93 ? 4.187 -9.486 -11.241 1.00 98.19 93 GLU A O 1
ATOM 782 N N . HIS A 1 94 ? 2.976 -7.842 -10.294 1.00 97.12 94 HIS A N 1
ATOM 783 C CA . HIS A 1 94 ? 3.746 -6.766 -10.909 1.00 97.12 94 HIS A CA 1
ATOM 784 C C . HIS A 1 94 ? 5.209 -6.803 -10.454 1.00 97.12 94 HIS A C 1
ATOM 786 O O . HIS A 1 94 ? 6.121 -6.687 -11.278 1.00 97.12 94 HIS A O 1
ATOM 792 N N . GLN A 1 95 ? 5.448 -7.027 -9.166 1.00 97.62 95 GLN A N 1
ATOM 793 C CA . GLN A 1 95 ? 6.789 -7.114 -8.609 1.00 97.62 95 GLN A CA 1
ATOM 794 C C . GLN A 1 95 ? 7.570 -8.316 -9.150 1.00 97.62 95 GLN A C 1
ATOM 796 O O . GLN A 1 95 ? 8.717 -8.152 -9.569 1.00 97.62 95 GLN A O 1
ATOM 801 N N . ILE A 1 96 ? 6.950 -9.500 -9.224 1.00 98.38 96 ILE A N 1
ATOM 802 C CA . ILE A 1 96 ? 7.567 -10.714 -9.784 1.00 98.38 96 ILE A CA 1
ATOM 803 C C . ILE A 1 96 ? 8.041 -10.463 -11.219 1.00 98.38 96 ILE A C 1
ATOM 805 O O . ILE A 1 96 ? 9.175 -10.802 -11.570 1.00 98.38 96 ILE A O 1
ATOM 809 N N . ARG A 1 97 ? 7.207 -9.826 -12.053 1.00 98.00 97 ARG A N 1
ATOM 810 C CA . ARG A 1 97 ? 7.582 -9.474 -13.433 1.00 98.00 97 ARG A CA 1
ATOM 811 C C . ARG A 1 97 ? 8.798 -8.546 -13.475 1.00 98.00 97 ARG A C 1
ATOM 813 O O . ARG A 1 97 ? 9.704 -8.766 -14.277 1.00 98.00 97 ARG A O 1
ATOM 820 N N . ASN A 1 98 ? 8.853 -7.542 -12.603 1.00 97.19 98 ASN A N 1
ATOM 821 C CA . ASN A 1 98 ? 9.961 -6.586 -12.580 1.00 97.19 98 ASN A CA 1
ATOM 822 C C . ASN A 1 98 ? 11.254 -7.168 -12.000 1.00 97.19 98 ASN A C 1
ATOM 824 O O . ASN A 1 98 ? 12.329 -6.855 -12.505 1.00 97.19 98 ASN A O 1
ATOM 828 N N . LEU A 1 99 ? 11.174 -8.061 -11.012 1.00 98.25 99 LEU A N 1
ATOM 829 C CA . LEU A 1 99 ? 12.333 -8.806 -10.512 1.00 98.25 99 LEU A CA 1
ATOM 830 C C . LEU A 1 99 ? 12.929 -9.701 -11.606 1.00 98.25 99 LEU A C 1
ATOM 832 O O . LEU A 1 99 ? 14.138 -9.679 -11.829 1.00 98.25 99 LEU A O 1
ATOM 836 N N . ARG A 1 100 ? 12.081 -10.414 -12.360 1.00 98.00 100 ARG A N 1
ATOM 837 C CA . ARG A 1 100 ? 12.517 -11.193 -13.532 1.00 98.00 100 ARG A CA 1
ATOM 838 C C . ARG A 1 100 ? 13.145 -10.309 -14.611 1.00 98.00 100 ARG A C 1
ATOM 840 O O . ARG A 1 100 ? 14.156 -10.697 -15.190 1.00 98.00 100 ARG A O 1
ATOM 847 N N . LYS A 1 101 ? 12.590 -9.114 -14.854 1.00 96.81 101 LYS A N 1
ATOM 848 C CA . LYS A 1 101 ? 13.176 -8.129 -15.779 1.00 96.81 101 LYS A CA 1
ATOM 849 C C . LYS A 1 101 ? 14.573 -7.707 -15.319 1.00 96.81 101 LYS A C 1
ATOM 851 O O . LYS A 1 101 ? 15.490 -7.734 -16.128 1.00 96.81 101 LYS A O 1
ATOM 856 N N . ILE A 1 102 ? 14.759 -7.375 -14.038 1.00 96.81 102 ILE A N 1
ATOM 857 C CA . ILE A 1 102 ? 16.084 -7.030 -13.494 1.00 96.81 102 ILE A CA 1
ATOM 858 C C . ILE A 1 102 ? 17.061 -8.190 -13.688 1.00 96.81 102 ILE A C 1
ATOM 860 O O . ILE A 1 102 ? 18.141 -7.973 -14.226 1.00 96.81 102 ILE A O 1
ATOM 864 N N . HIS A 1 103 ? 16.667 -9.415 -13.326 1.00 97.81 103 HIS A N 1
ATOM 865 C CA . HIS A 1 103 ? 17.500 -10.602 -13.527 1.00 97.81 103 HIS A CA 1
ATOM 866 C C . HIS A 1 103 ? 17.931 -10.750 -14.994 1.00 97.81 103 HIS A C 1
ATOM 868 O O . HIS A 1 103 ? 19.117 -10.883 -15.273 1.00 97.81 103 HIS A O 1
ATOM 874 N N . ALA A 1 104 ? 16.998 -10.632 -15.945 1.00 97.88 104 ALA A N 1
ATOM 875 C CA . ALA A 1 104 ? 17.312 -10.709 -17.372 1.00 97.88 104 ALA A CA 1
ATOM 876 C C . ALA A 1 104 ? 18.304 -9.623 -17.831 1.00 97.88 104 ALA A C 1
ATOM 878 O O . ALA A 1 104 ? 19.207 -9.915 -18.611 1.00 97.88 104 ALA A O 1
ATOM 879 N N . PHE A 1 105 ? 18.167 -8.388 -17.338 1.00 96.75 105 PHE A N 1
ATOM 880 C CA . PHE A 1 105 ? 19.066 -7.273 -17.673 1.00 96.75 105 PHE A CA 1
ATOM 881 C C . PHE A 1 105 ? 20.461 -7.432 -17.053 1.00 96.75 105 PHE A C 1
ATOM 883 O O . PHE A 1 105 ? 21.441 -6.992 -17.648 1.00 96.75 105 PHE A O 1
ATOM 890 N N . VAL A 1 106 ? 20.560 -8.081 -15.889 1.00 97.25 106 VAL A N 1
ATOM 891 C CA . VAL A 1 106 ? 21.847 -8.463 -15.289 1.00 97.25 106 VAL A CA 1
ATOM 892 C C . VAL A 1 106 ? 22.505 -9.582 -16.099 1.00 97.25 106 VAL A C 1
ATOM 894 O O . VAL A 1 106 ? 23.699 -9.510 -16.373 1.00 97.25 106 VAL A O 1
ATOM 897 N N . SER A 1 107 ? 21.740 -10.589 -16.532 1.00 97.62 107 SER A N 1
ATOM 898 C CA . SER A 1 107 ? 22.258 -11.700 -17.343 1.00 97.62 107 SER A CA 1
ATOM 899 C C . SER A 1 107 ? 22.631 -11.295 -18.773 1.00 97.62 107 SER A C 1
ATOM 901 O O . SER A 1 107 ? 23.492 -11.924 -19.380 1.00 97.62 107 SER A O 1
ATOM 903 N N . ASN A 1 108 ? 21.987 -10.267 -19.331 1.00 97.50 108 ASN A N 1
ATOM 904 C CA . ASN A 1 108 ? 22.262 -9.768 -20.672 1.00 97.50 108 ASN A CA 1
ATOM 905 C C . ASN A 1 108 ? 22.361 -8.234 -20.684 1.00 97.50 108 ASN A C 1
ATOM 907 O O . ASN A 1 108 ? 21.369 -7.519 -20.853 1.00 97.50 108 ASN A O 1
ATOM 911 N N . ALA A 1 109 ? 23.599 -7.741 -20.613 1.00 95.12 109 ALA A N 1
ATOM 912 C CA . ALA A 1 109 ? 23.919 -6.317 -20.592 1.00 95.12 109 ALA A CA 1
ATOM 913 C C . ALA A 1 109 ? 23.628 -5.571 -21.911 1.00 95.12 109 ALA A C 1
ATOM 915 O O . ALA A 1 109 ? 23.823 -4.356 -21.963 1.00 95.12 109 ALA A O 1
ATOM 916 N N . THR A 1 110 ? 23.160 -6.244 -22.969 1.00 97.12 110 THR A N 1
ATOM 917 C CA . THR A 1 110 ? 22.724 -5.594 -24.223 1.00 97.12 110 THR A CA 1
ATOM 918 C C . THR A 1 110 ? 21.265 -5.133 -24.182 1.00 97.12 110 THR A C 1
ATOM 920 O O . THR A 1 110 ? 20.874 -4.279 -24.975 1.00 97.12 110 THR A O 1
ATOM 923 N N . LEU A 1 111 ? 20.459 -5.633 -23.235 1.00 96.69 111 LEU A N 1
ATOM 924 C CA . LEU A 1 111 ? 19.050 -5.259 -23.109 1.00 96.69 111 LEU A CA 1
ATOM 925 C C . LEU A 1 111 ? 18.895 -3.785 -22.714 1.00 96.69 111 LEU A C 1
ATOM 927 O O . LEU A 1 111 ? 19.577 -3.283 -21.817 1.00 96.69 111 LEU A O 1
ATOM 931 N N . ARG A 1 112 ? 17.975 -3.075 -23.372 1.00 93.94 112 ARG A N 1
ATOM 932 C CA . ARG A 1 112 ? 17.692 -1.654 -23.126 1.00 93.94 112 ARG A CA 1
ATOM 933 C C . ARG A 1 112 ? 16.192 -1.400 -23.088 1.00 93.94 112 ARG A C 1
ATOM 935 O O . ARG A 1 112 ? 15.416 -2.069 -23.765 1.00 93.94 112 ARG A O 1
ATOM 942 N N . ASP A 1 113 ? 15.796 -0.417 -22.287 1.00 91.81 113 ASP A N 1
ATOM 943 C CA . ASP A 1 113 ? 14.435 0.113 -22.274 1.00 91.81 113 ASP A CA 1
ATOM 944 C C . ASP A 1 113 ? 14.414 1.436 -23.047 1.00 91.81 113 ASP A C 1
ATOM 946 O O . ASP A 1 113 ? 14.731 2.501 -22.519 1.00 91.81 113 ASP A O 1
ATOM 950 N N . ASN A 1 114 ? 14.087 1.357 -24.336 1.00 94.75 114 ASN A N 1
ATOM 951 C CA . ASN A 1 114 ? 14.246 2.480 -25.264 1.00 94.75 114 ASN A CA 1
ATOM 952 C C . ASN A 1 114 ? 13.213 3.604 -25.057 1.00 94.75 114 ASN A C 1
ATOM 954 O O . ASN A 1 114 ? 13.310 4.652 -25.688 1.00 94.75 114 ASN A O 1
ATOM 958 N N . ARG A 1 115 ? 12.223 3.410 -24.175 1.00 95.88 115 ARG A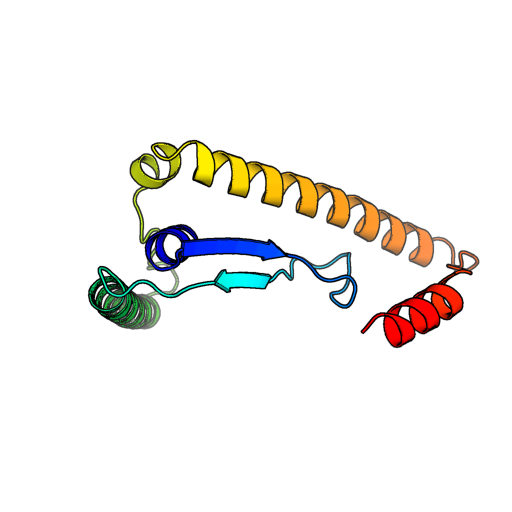 N 1
ATOM 959 C CA . ARG A 1 115 ? 11.114 4.355 -23.961 1.00 95.88 115 ARG A CA 1
ATOM 960 C C . ARG A 1 115 ? 11.303 5.256 -22.744 1.00 95.88 115 ARG A C 1
ATOM 962 O O . ARG A 1 115 ? 10.459 6.109 -22.486 1.0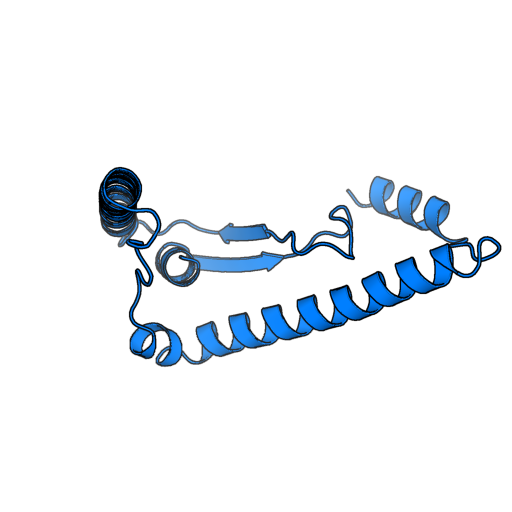0 95.88 115 ARG A O 1
ATOM 969 N N . GLN A 1 116 ? 12.399 5.110 -21.998 1.00 95.12 116 GLN A N 1
ATOM 970 C CA . GLN A 1 116 ? 12.617 5.847 -20.747 1.00 95.12 116 GLN A CA 1
ATOM 971 C C . GLN A 1 116 ? 12.528 7.371 -20.913 1.00 95.12 116 GLN A C 1
ATOM 973 O O . GLN A 1 116 ? 11.863 8.030 -20.114 1.00 95.12 116 GLN A O 1
ATOM 978 N N . ASN A 1 117 ? 13.149 7.940 -21.955 1.00 97.00 117 ASN A N 1
ATOM 979 C CA . ASN A 1 117 ? 13.103 9.389 -22.179 1.00 97.00 117 ASN A CA 1
ATOM 980 C C . ASN A 1 117 ? 11.692 9.873 -22.557 1.00 97.00 117 ASN A C 1
ATOM 982 O O . ASN A 1 117 ? 11.240 10.892 -22.044 1.00 97.00 117 ASN A O 1
ATOM 986 N N . GLU A 1 118 ? 10.982 9.121 -23.403 1.00 97.75 118 GLU A N 1
ATOM 987 C CA . GLU A 1 118 ? 9.595 9.416 -23.784 1.00 97.75 118 GLU A CA 1
ATOM 988 C C . GLU A 1 118 ? 8.674 9.415 -22.555 1.00 97.75 118 GLU A C 1
ATOM 990 O O . GLU A 1 118 ? 7.933 10.371 -22.329 1.00 97.75 118 GLU A O 1
ATOM 995 N N . VAL A 1 119 ? 8.752 8.364 -21.730 1.00 96.94 119 VAL A N 1
ATOM 996 C CA . VAL A 1 119 ? 7.947 8.224 -20.508 1.00 96.94 119 VAL A CA 1
ATOM 997 C C . VAL A 1 119 ? 8.250 9.353 -19.528 1.00 96.94 119 VAL A C 1
ATOM 999 O O . VAL A 1 119 ? 7.321 9.961 -19.005 1.00 96.94 119 VAL A O 1
ATOM 1002 N N . ARG A 1 120 ? 9.531 9.689 -19.321 1.00 97.31 120 ARG A N 1
ATOM 1003 C CA . ARG A 1 120 ? 9.939 10.806 -18.458 1.00 97.31 120 ARG A CA 1
ATOM 1004 C C . ARG A 1 120 ? 9.287 12.119 -18.892 1.00 97.31 120 ARG A C 1
ATOM 1006 O O . ARG A 1 120 ? 8.715 12.807 -18.054 1.00 97.31 120 ARG A O 1
ATOM 1013 N N . LEU A 1 121 ? 9.371 12.458 -20.179 1.00 98.19 121 LEU A N 1
ATOM 1014 C CA . LEU A 1 121 ? 8.801 13.700 -20.708 1.00 98.19 121 LEU A CA 1
ATOM 1015 C C . LEU A 1 121 ? 7.278 13.736 -20.551 1.00 98.19 121 LEU A C 1
ATOM 1017 O O . LEU A 1 121 ? 6.740 14.741 -20.098 1.00 98.19 121 LEU A O 1
ATOM 1021 N N . LYS A 1 122 ? 6.592 12.626 -20.846 1.00 98.12 122 LYS A N 1
ATOM 1022 C CA . LYS A 1 122 ? 5.134 12.527 -20.682 1.00 98.12 122 LYS A CA 1
ATOM 1023 C C . LYS A 1 122 ? 4.693 12.664 -19.224 1.00 98.12 122 LYS A C 1
ATOM 1025 O O . LYS A 1 122 ? 3.703 13.337 -18.966 1.00 98.12 122 LYS A O 1
ATOM 1030 N N . CYS A 1 123 ? 5.421 12.073 -18.276 1.00 97.94 123 CYS A N 1
ATOM 1031 C CA . CYS A 1 123 ? 5.117 12.237 -16.852 1.00 97.94 123 CYS A CA 1
ATOM 1032 C C . CYS A 1 123 ? 5.286 13.693 -16.399 1.00 97.94 123 CYS A C 1
ATOM 1034 O O . CYS A 1 123 ? 4.408 14.210 -15.723 1.00 97.94 123 CYS A O 1
ATOM 1036 N N . LEU A 1 124 ? 6.376 14.359 -16.806 1.00 97.69 124 LEU A N 1
ATOM 1037 C CA . LEU A 1 124 ? 6.624 15.768 -16.469 1.00 97.69 124 LEU A CA 1
ATOM 1038 C C . LEU A 1 124 ? 5.600 16.728 -17.083 1.00 97.69 124 LEU A C 1
ATOM 1040 O O . LEU A 1 124 ? 5.382 17.796 -16.537 1.00 97.69 124 LEU A O 1
ATOM 1044 N N . GLN A 1 125 ? 5.012 16.376 -18.227 1.00 98.12 125 GLN A N 1
ATOM 1045 C CA . GLN A 1 125 ? 3.957 17.175 -18.849 1.00 98.12 125 GLN A CA 1
ATOM 1046 C C . GLN A 1 125 ? 2.592 16.984 -18.168 1.00 98.12 125 GLN A C 1
ATOM 1048 O O . GLN A 1 125 ? 1.757 17.882 -18.216 1.00 98.12 125 GLN A O 1
ATOM 1053 N N . LEU A 1 126 ? 2.335 15.797 -17.613 1.00 97.75 126 LEU A N 1
ATOM 1054 C CA . LEU A 1 126 ? 1.043 15.446 -17.024 1.00 97.75 126 LEU A CA 1
ATOM 1055 C C . LEU A 1 126 ? 0.869 15.969 -15.590 1.00 97.75 126 LEU A C 1
ATOM 1057 O O . LEU A 1 126 ? -0.265 16.236 -15.193 1.00 97.75 126 LEU A O 1
ATOM 1061 N N . TRP A 1 127 ? 1.952 16.029 -14.813 1.00 94.38 127 TRP A N 1
ATOM 1062 C CA . TRP A 1 127 ? 1.959 16.500 -13.421 1.00 94.38 127 TRP A CA 1
ATOM 1063 C C . TRP A 1 127 ? 2.175 18.005 -13.329 1.00 94.38 127 TRP A C 1
ATOM 1065 O O . TRP A 1 127 ? 1.560 18.603 -12.419 1.00 94.38 127 TRP A O 1
#

Organism: NCBI:txid392030

pLDDT: mean 95.7, std 4.0, range [77.94, 98.56]

Secondary structure (DSSP, 8-state):
-HHHHHHHEEEEEEE--TTS-TTS---EEEEEEE-TTTHHHHHHHHHHHHHHHHHHHHH-TT-----SS-HHHHHT-HHHHHHHHHHHHHHHHHHHHHHHHHHHHHH-TT---TTHHHHHHHHHHH-